Protein AF-A0A357YFA2-F1 (afdb_monomer_lite)

Radius of gyration: 12.88 Å; chains: 1; bounding box: 31×22×30 Å

Structure (mmCIF, N/CA/C/O backbone):
data_AF-A0A357YFA2-F1
#
_entry.id   AF-A0A357YFA2-F1
#
loop_
_atom_site.group_PDB
_atom_site.id
_atom_site.type_symbol
_atom_site.label_atom_id
_atom_site.label_alt_id
_atom_site.label_comp_id
_atom_site.label_asym_id
_atom_site.label_entity_id
_atom_site.label_seq_id
_atom_site.pdbx_PDB_ins_code
_atom_site.Cartn_x
_atom_site.Cartn_y
_atom_site.Cartn_z
_atom_site.occupancy
_atom_site.B_iso_or_e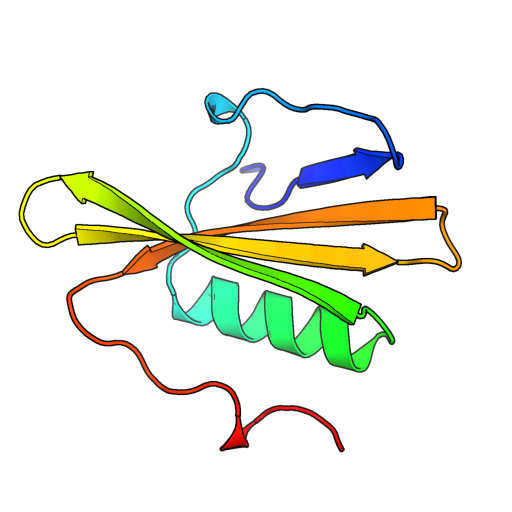quiv
_atom_site.auth_seq_id
_atom_site.auth_comp_id
_atom_site.auth_asym_id
_atom_site.auth_atom_id
_atom_site.pdbx_PDB_model_num
ATOM 1 N N . MET A 1 1 ? -13.740 -7.001 -13.639 1.00 39.75 1 MET A N 1
ATOM 2 C CA . MET A 1 1 ? -12.469 -7.354 -12.977 1.00 39.75 1 MET A CA 1
ATOM 3 C C . MET A 1 1 ? -11.968 -6.059 -12.381 1.00 39.75 1 MET A C 1
ATOM 5 O O . MET A 1 1 ? -11.754 -5.12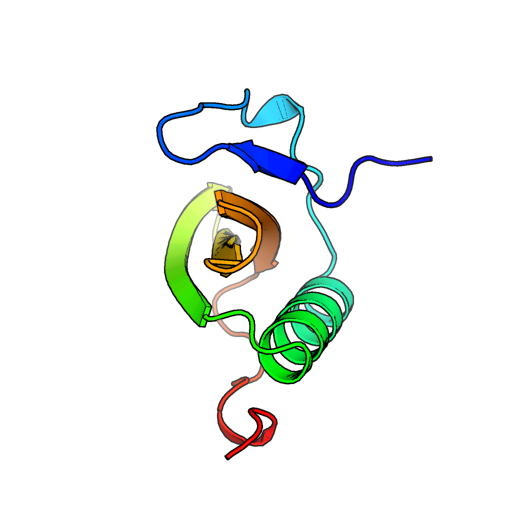5 -13.133 1.00 39.75 1 MET A O 1
ATOM 9 N N . SER A 1 2 ? -12.032 -5.928 -11.062 1.00 42.75 2 SER A N 1
ATOM 10 C CA . SER A 1 2 ? -11.836 -4.660 -10.354 1.00 42.75 2 SER A CA 1
ATOM 11 C C . SER A 1 2 ? -10.383 -4.191 -10.439 1.00 42.75 2 SER A C 1
ATOM 13 O O . SER A 1 2 ? -9.488 -4.954 -10.080 1.00 42.75 2 SER A O 1
ATOM 15 N N . ASP A 1 3 ? -10.180 -2.941 -10.869 1.00 58.56 3 ASP A N 1
ATOM 16 C CA . ASP A 1 3 ? -8.909 -2.198 -10.837 1.00 58.56 3 ASP A CA 1
ATOM 17 C C . ASP A 1 3 ? -8.479 -1.945 -9.381 1.00 58.56 3 ASP A C 1
ATOM 19 O O . ASP A 1 3 ? -8.632 -0.864 -8.815 1.00 58.56 3 ASP A O 1
ATOM 23 N N . ALA A 1 4 ? -8.006 -2.999 -8.721 1.00 77.94 4 ALA A N 1
ATOM 24 C CA . ALA A 1 4 ? -7.586 -2.959 -7.322 1.00 77.94 4 ALA A CA 1
ATOM 25 C C . ALA A 1 4 ? -6.222 -2.269 -7.136 1.00 77.94 4 ALA A C 1
ATOM 27 O O . ALA A 1 4 ? -5.857 -1.870 -6.034 1.00 77.94 4 ALA A O 1
ATOM 28 N N . MET A 1 5 ? -5.470 -2.136 -8.228 1.00 85.06 5 MET A N 1
ATOM 29 C CA . MET A 1 5 ? -4.152 -1.522 -8.287 1.00 85.06 5 MET A CA 1
ATOM 30 C C . MET A 1 5 ? -4.076 -0.671 -9.545 1.00 85.06 5 MET A C 1
ATOM 32 O O . MET A 1 5 ? -4.657 -1.025 -10.571 1.00 85.06 5 MET A O 1
ATOM 36 N N . ALA A 1 6 ? -3.328 0.421 -9.480 1.00 93.12 6 ALA A N 1
ATOM 37 C CA . ALA A 1 6 ? -3.116 1.285 -10.630 1.00 93.12 6 ALA A CA 1
ATOM 38 C C . ALA A 1 6 ? -1.625 1.490 -10.880 1.00 93.12 6 ALA A C 1
ATOM 40 O O . ALA A 1 6 ? -0.831 1.573 -9.942 1.00 93.12 6 ALA A O 1
ATOM 41 N N . ILE A 1 7 ? -1.255 1.593 -12.154 1.00 93.94 7 ILE A N 1
ATOM 42 C CA . ILE A 1 7 ? 0.102 1.928 -12.585 1.00 93.94 7 ILE A CA 1
ATOM 43 C C . ILE A 1 7 ? 0.062 3.310 -13.225 1.00 93.94 7 ILE A C 1
ATOM 45 O O . ILE A 1 7 ? -0.790 3.583 -14.070 1.00 93.94 7 ILE A O 1
ATOM 49 N N . MET A 1 8 ? 1.012 4.166 -12.862 1.00 94.38 8 MET A N 1
ATOM 50 C CA . MET A 1 8 ? 1.253 5.425 -13.559 1.00 94.38 8 MET A CA 1
ATOM 51 C C . MET A 1 8 ? 2.717 5.557 -13.964 1.00 94.38 8 MET A C 1
ATOM 53 O O . MET A 1 8 ? 3.615 5.015 -13.320 1.00 94.38 8 MET A O 1
ATOM 57 N N . LYS A 1 9 ? 2.971 6.302 -15.040 1.00 93.31 9 LYS A N 1
ATOM 58 C CA . LYS A 1 9 ? 4.334 6.719 -15.381 1.00 93.31 9 LYS A CA 1
ATOM 59 C C . LYS A 1 9 ? 4.829 7.753 -14.376 1.00 93.31 9 LYS A C 1
ATOM 61 O O . LYS A 1 9 ? 4.033 8.483 -13.785 1.00 93.31 9 LYS A O 1
ATOM 66 N N . ASN A 1 10 ? 6.145 7.830 -14.202 1.00 87.50 10 ASN A N 1
ATOM 67 C CA . ASN A 1 10 ? 6.744 8.891 -13.398 1.00 87.50 10 ASN A CA 1
ATOM 68 C C . ASN A 1 10 ? 6.321 10.278 -13.935 1.00 87.50 10 ASN A C 1
ATOM 70 O O . ASN A 1 10 ? 6.342 10.506 -15.144 1.00 87.50 10 ASN A O 1
ATOM 74 N N . GLY A 1 11 ? 5.894 11.173 -13.040 1.00 87.25 11 GLY A N 1
ATOM 75 C CA . GLY A 1 11 ? 5.308 12.476 -13.381 1.00 87.25 11 GLY A CA 1
ATOM 76 C C . GLY A 1 11 ? 3.842 12.435 -13.835 1.00 87.25 11 GLY A C 1
ATOM 77 O O . GLY A 1 11 ? 3.279 13.482 -14.146 1.00 87.25 11 GLY A O 1
ATOM 78 N N . GLY A 1 12 ? 3.220 11.254 -13.882 1.00 92.25 12 GLY A N 1
ATOM 79 C CA . GLY A 1 12 ? 1.805 11.086 -14.196 1.00 92.25 12 GLY A CA 1
ATOM 80 C C . GLY A 1 12 ? 0.876 11.339 -13.006 1.00 92.25 12 GLY A C 1
ATOM 81 O O . GLY A 1 12 ? 1.308 11.517 -11.868 1.00 92.25 12 GLY A O 1
ATOM 82 N N . SER A 1 13 ? -0.426 11.317 -13.284 1.00 93.50 13 SER A N 1
ATOM 83 C CA . SER A 1 13 ? -1.489 11.362 -12.281 1.00 93.50 13 SER A CA 1
ATOM 84 C C . SER A 1 13 ? -2.623 10.413 -12.665 1.00 93.50 13 SER A C 1
ATOM 86 O O . SER A 1 13 ? -2.836 10.126 -13.845 1.00 93.50 13 SER A O 1
ATOM 88 N N . ILE A 1 14 ? -3.347 9.917 -11.662 1.00 92.94 14 ILE A N 1
ATOM 89 C CA . ILE A 1 14 ? -4.553 9.102 -11.842 1.00 92.94 14 ILE A CA 1
ATOM 90 C C . ILE A 1 14 ? -5.683 9.652 -10.962 1.00 92.94 14 ILE A C 1
ATOM 92 O O . ILE A 1 14 ? -5.400 10.174 -9.877 1.00 92.94 14 ILE A O 1
ATOM 96 N N . PRO A 1 15 ? -6.958 9.555 -11.377 1.00 93.12 15 PRO A N 1
ATOM 97 C CA . PRO A 1 15 ? -8.068 9.902 -10.501 1.00 93.12 15 PRO A CA 1
ATOM 98 C C . PRO A 1 15 ? -8.136 8.929 -9.320 1.00 93.12 15 PRO A C 1
ATOM 100 O O . PRO A 1 15 ? -8.119 7.717 -9.502 1.00 93.12 15 PRO A O 1
ATOM 103 N N . LEU A 1 16 ? -8.281 9.435 -8.095 1.00 91.12 16 LEU A N 1
ATOM 104 C CA . LEU A 1 16 ? -8.355 8.568 -6.913 1.00 91.12 16 LEU A CA 1
ATOM 105 C C . LEU A 1 16 ? -9.549 7.594 -6.965 1.00 91.12 16 LEU A C 1
ATOM 107 O O . LEU A 1 16 ? -9.471 6.487 -6.439 1.00 91.12 16 LEU A O 1
ATOM 111 N N . SER A 1 17 ? -10.638 7.979 -7.637 1.00 91.12 17 SER A N 1
ATOM 112 C CA . SER A 1 17 ? -11.820 7.135 -7.840 1.00 91.12 17 SER A CA 1
ATOM 113 C C . SER A 1 17 ? -11.558 5.890 -8.691 1.00 91.12 17 SER A C 1
ATOM 115 O O . SER A 1 17 ? -12.353 4.956 -8.627 1.00 91.12 17 SER A O 1
ATOM 117 N N . THR A 1 18 ? -10.471 5.851 -9.469 1.00 90.12 18 THR A N 1
ATOM 118 C CA . THR A 1 18 ? -10.087 4.661 -10.243 1.00 90.12 18 THR A CA 1
ATOM 119 C C . THR A 1 18 ? -9.222 3.696 -9.438 1.00 90.12 18 THR A C 1
ATOM 121 O O . THR A 1 18 ? -8.963 2.596 -9.908 1.00 90.12 18 THR A O 1
ATOM 124 N N . LEU A 1 19 ? -8.751 4.091 -8.248 1.00 93.25 19 LEU A N 1
ATOM 125 C CA . LEU A 1 19 ? -7.952 3.233 -7.382 1.00 93.25 19 LEU A CA 1
ATOM 126 C C . LEU A 1 19 ? -8.858 2.492 -6.393 1.00 93.25 19 LEU A C 1
ATOM 128 O O . LEU A 1 19 ? -9.392 3.089 -5.449 1.00 93.25 19 LEU A O 1
ATOM 132 N N . GLY A 1 20 ? -9.014 1.186 -6.617 1.00 93.56 20 GLY A N 1
ATOM 133 C CA . GLY A 1 20 ? -9.786 0.307 -5.747 1.00 93.56 20 GLY A CA 1
ATOM 134 C C . GLY A 1 20 ? -9.243 0.248 -4.317 1.00 93.56 20 GL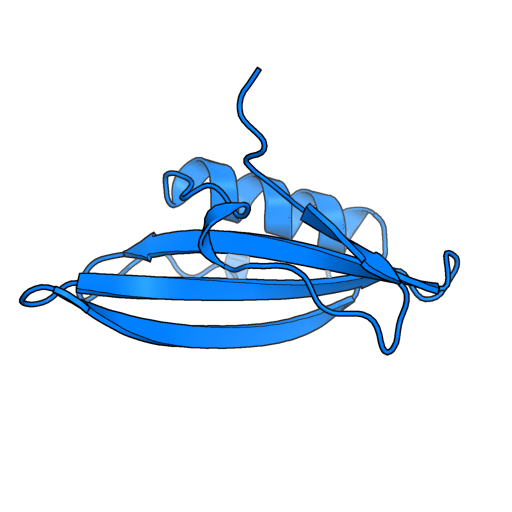Y A C 1
ATOM 135 O O . GLY A 1 20 ? -8.046 0.385 -4.079 1.00 93.56 20 GLY A O 1
ATOM 136 N N . VAL A 1 21 ? -10.145 0.041 -3.356 1.00 94.44 21 VAL A N 1
ATOM 137 C CA . VAL A 1 21 ? -9.805 -0.133 -1.937 1.00 94.44 21 VAL A CA 1
ATOM 138 C C . VAL A 1 21 ? -9.711 -1.626 -1.640 1.00 94.44 21 VAL A C 1
ATOM 140 O O . VAL A 1 21 ? -10.713 -2.337 -1.694 1.00 94.44 21 VAL A O 1
ATOM 143 N N . LEU A 1 22 ? -8.508 -2.098 -1.331 1.00 95.56 22 LEU A N 1
ATOM 144 C CA . LEU A 1 22 ? -8.236 -3.484 -0.969 1.00 95.56 22 LEU A CA 1
ATOM 145 C C . LEU A 1 22 ? -8.524 -3.745 0.518 1.00 95.56 22 LEU A C 1
ATOM 147 O O . LEU A 1 22 ? -8.328 -2.856 1.354 1.00 95.56 22 LEU A O 1
ATOM 151 N N . PRO A 1 23 ? -8.923 -4.975 0.885 1.00 94.56 23 PRO A N 1
ATOM 152 C CA . PRO A 1 23 ? -8.726 -5.473 2.238 1.00 94.56 23 PRO A CA 1
ATOM 153 C C . PRO A 1 23 ? -7.243 -5.399 2.626 1.00 94.56 23 PRO A C 1
ATOM 155 O O . PRO A 1 23 ? -6.365 -5.661 1.803 1.00 94.56 23 PRO A O 1
ATOM 158 N N . TYR A 1 24 ? -6.952 -5.103 3.896 1.00 95.31 24 TYR A N 1
ATOM 159 C CA . TYR A 1 24 ? -5.567 -4.925 4.349 1.00 95.31 24 TYR A CA 1
ATOM 160 C C . TYR A 1 24 ? -4.675 -6.149 4.090 1.00 95.31 24 TYR A C 1
ATOM 162 O O . TYR A 1 24 ? -3.500 -5.992 3.772 1.00 95.31 24 TYR A O 1
ATOM 170 N N . ALA A 1 25 ? -5.222 -7.364 4.199 1.00 94.50 25 ALA A N 1
ATOM 171 C CA . ALA A 1 25 ? -4.476 -8.588 3.914 1.00 94.50 25 ALA A CA 1
ATOM 172 C C . ALA A 1 25 ? -3.996 -8.632 2.453 1.00 94.50 25 ALA A C 1
ATOM 174 O O . ALA A 1 25 ? -2.811 -8.837 2.210 1.00 94.50 25 ALA A O 1
ATOM 175 N N . ASP A 1 26 ? -4.879 -8.343 1.497 1.00 95.88 26 ASP A N 1
ATOM 176 C CA . ASP A 1 26 ? -4.544 -8.346 0.068 1.00 95.88 26 ASP A CA 1
ATOM 177 C C . ASP A 1 26 ? -3.575 -7.212 -0.281 1.00 95.88 26 ASP A C 1
ATOM 179 O O . ASP A 1 26 ? -2.631 -7.398 -1.046 1.00 95.88 26 ASP A O 1
ATOM 183 N N . PHE A 1 27 ? -3.768 -6.042 0.332 1.00 96.25 27 PHE A N 1
ATOM 184 C CA . PHE A 1 27 ? -2.835 -4.922 0.241 1.00 96.25 27 PHE A CA 1
ATOM 185 C C . PHE A 1 27 ? -1.434 -5.302 0.748 1.00 96.25 27 PHE A C 1
ATOM 187 O O . PHE A 1 27 ? -0.438 -4.982 0.102 1.00 96.25 27 PHE A O 1
ATOM 194 N N . ALA A 1 28 ? -1.351 -5.988 1.892 1.00 95.94 28 ALA A N 1
ATOM 195 C CA . ALA A 1 28 ? -0.097 -6.423 2.495 1.00 95.94 28 ALA A CA 1
ATOM 196 C C . ALA A 1 28 ? 0.631 -7.451 1.620 1.00 95.94 28 ALA A C 1
ATOM 198 O O . ALA A 1 28 ? 1.831 -7.302 1.394 1.00 95.94 28 ALA A O 1
ATOM 199 N N . GLU A 1 29 ? -0.082 -8.457 1.103 1.00 9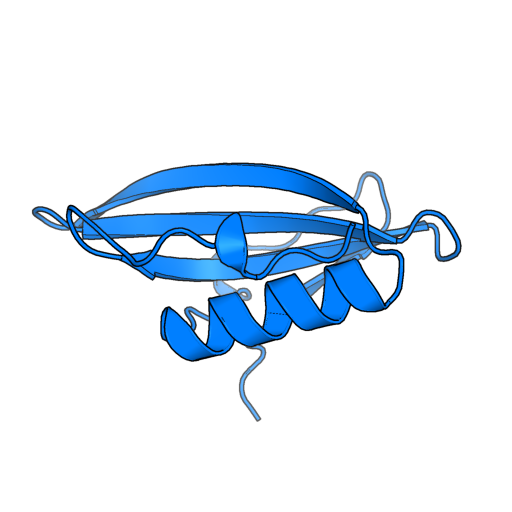5.62 29 GLU A N 1
ATOM 200 C CA . GLU A 1 29 ? 0.502 -9.437 0.182 1.00 95.62 29 GLU A CA 1
ATOM 201 C C . GLU A 1 29 ? 0.992 -8.773 -1.106 1.00 95.62 29 GLU A C 1
ATOM 203 O O . GLU A 1 29 ? 2.122 -9.019 -1.524 1.00 95.62 29 GLU A O 1
ATOM 208 N N . ALA A 1 30 ? 0.190 -7.886 -1.705 1.00 95.69 30 ALA A N 1
ATOM 209 C CA . ALA A 1 30 ? 0.576 -7.167 -2.917 1.00 95.69 30 ALA A CA 1
ATOM 210 C C . ALA A 1 30 ? 1.820 -6.297 -2.688 1.00 95.69 30 ALA A C 1
ATOM 212 O O . ALA A 1 30 ? 2.758 -6.338 -3.479 1.00 95.69 30 ALA A O 1
ATOM 213 N N . LEU A 1 31 ? 1.873 -5.550 -1.582 1.00 95.56 31 LEU A N 1
ATOM 214 C CA . LEU A 1 31 ? 3.034 -4.731 -1.243 1.00 95.56 31 LEU A CA 1
ATOM 215 C C . LEU A 1 31 ? 4.297 -5.583 -1.047 1.00 95.56 31 LEU A C 1
ATOM 217 O O . LEU A 1 31 ? 5.349 -5.241 -1.581 1.00 95.56 31 LEU A O 1
ATOM 221 N N . LEU A 1 32 ? 4.207 -6.686 -0.299 1.00 95.31 32 LEU A N 1
ATOM 222 C CA . LEU A 1 32 ? 5.351 -7.566 -0.043 1.00 95.31 32 LEU A CA 1
ATOM 223 C C . LEU A 1 32 ? 5.842 -8.257 -1.316 1.00 95.31 32 LEU A C 1
ATOM 225 O O . LEU A 1 32 ? 7.050 -8.328 -1.532 1.00 95.31 32 LEU A O 1
ATOM 229 N N . PHE A 1 33 ? 4.919 -8.719 -2.162 1.00 94.50 33 PHE A N 1
ATOM 230 C CA . PHE A 1 33 ? 5.240 -9.282 -3.470 1.00 94.50 33 PHE A CA 1
ATOM 231 C C . PHE A 1 33 ? 6.016 -8.274 -4.320 1.00 94.50 33 PHE A C 1
ATOM 233 O O . PHE A 1 33 ? 7.079 -8.583 -4.847 1.00 94.50 33 PHE A O 1
ATOM 240 N N . GLU A 1 34 ? 5.534 -7.037 -4.394 1.00 94.50 34 GLU A N 1
ATOM 241 C CA . GLU A 1 34 ? 6.155 -6.007 -5.221 1.00 94.50 34 GLU A CA 1
ATOM 242 C C . GLU A 1 34 ? 7.521 -5.563 -4.694 1.00 94.50 34 GLU A C 1
ATOM 244 O O . GLU A 1 34 ? 8.418 -5.271 -5.482 1.00 94.50 34 GLU A O 1
ATOM 249 N N . VAL A 1 35 ? 7.721 -5.570 -3.374 1.00 93.69 35 VAL A N 1
ATOM 250 C CA . VAL A 1 35 ? 9.045 -5.356 -2.772 1.00 93.69 35 VAL A CA 1
ATOM 251 C C . VAL A 1 35 ? 9.989 -6.530 -3.062 1.00 93.69 35 VAL A C 1
ATOM 253 O O . VAL A 1 35 ? 11.159 -6.303 -3.368 1.00 93.69 35 VAL A O 1
ATOM 256 N N . ALA A 1 36 ? 9.502 -7.774 -3.023 1.00 93.25 36 ALA A N 1
ATOM 257 C CA . ALA A 1 36 ? 10.292 -8.953 -3.390 1.00 93.25 36 ALA A CA 1
ATOM 258 C C . ALA A 1 36 ? 10.708 -8.935 -4.875 1.00 93.25 36 ALA A C 1
ATOM 260 O O . ALA A 1 36 ? 11.827 -9.323 -5.207 1.00 93.25 36 ALA A O 1
ATOM 261 N N . GLU A 1 37 ? 9.867 -8.376 -5.747 1.00 92.88 37 GLU A N 1
ATOM 262 C CA . GLU A 1 37 ? 10.144 -8.132 -7.170 1.00 92.88 37 GLU A CA 1
ATOM 263 C C . GLU A 1 37 ? 10.979 -6.854 -7.419 1.00 92.88 37 GLU A C 1
ATOM 265 O O . GLU A 1 37 ? 10.892 -6.217 -8.473 1.00 92.88 37 GLU A O 1
ATOM 270 N N . GLN A 1 38 ? 11.820 -6.472 -6.449 1.00 92.31 38 GLN A N 1
ATOM 271 C CA . GLN A 1 38 ? 12.734 -5.320 -6.497 1.00 92.31 38 GLN A CA 1
ATOM 272 C C . GLN A 1 38 ? 12.041 -3.948 -6.590 1.00 92.31 38 GLN A C 1
ATOM 274 O O . GLN A 1 38 ? 12.673 -2.942 -6.931 1.00 92.31 38 GLN A O 1
ATOM 279 N N . GLY A 1 39 ? 10.746 -3.871 -6.284 1.00 94.44 39 GLY A N 1
ATOM 280 C CA . GLY A 1 39 ? 10.043 -2.610 -6.094 1.00 94.44 39 GLY A CA 1
ATOM 281 C C . GLY A 1 39 ? 10.503 -1.902 -4.819 1.00 94.44 39 GLY A C 1
ATOM 282 O O . GLY A 1 39 ? 10.787 -2.524 -3.797 1.00 94.44 39 GLY A O 1
ATOM 283 N N . ARG A 1 40 ? 10.564 -0.569 -4.854 1.00 94.56 40 ARG A N 1
ATOM 284 C CA . ARG A 1 40 ? 10.939 0.246 -3.687 1.00 94.56 40 ARG A CA 1
ATOM 285 C C . ARG A 1 40 ? 9.739 1.019 -3.174 1.00 94.56 40 ARG A C 1
ATOM 287 O O . ARG A 1 40 ? 9.078 1.704 -3.948 1.00 94.56 40 ARG A O 1
ATOM 294 N N . VAL A 1 41 ? 9.479 0.971 -1.871 1.00 95.06 41 VAL A N 1
ATOM 295 C CA . VAL A 1 41 ? 8.429 1.797 -1.260 1.00 95.06 41 VAL A CA 1
ATOM 296 C C . VAL A 1 41 ? 8.873 3.259 -1.289 1.00 95.06 41 VAL A C 1
ATOM 298 O O . VAL A 1 41 ? 9.756 3.665 -0.540 1.00 95.06 41 VAL A O 1
ATOM 301 N N . ALA A 1 42 ? 8.274 4.045 -2.180 1.00 95.81 42 ALA A N 1
ATOM 302 C CA . ALA A 1 42 ? 8.534 5.474 -2.315 1.00 95.81 42 ALA A CA 1
ATOM 303 C C . ALA A 1 42 ? 7.727 6.293 -1.299 1.00 95.81 42 ALA A C 1
ATOM 305 O O . ALA A 1 42 ? 8.204 7.313 -0.807 1.00 95.81 42 ALA A O 1
ATOM 306 N N . ALA A 1 43 ? 6.509 5.844 -0.978 1.00 96.12 43 ALA A N 1
ATOM 307 C CA . ALA A 1 43 ? 5.669 6.451 0.046 1.00 96.12 43 ALA A CA 1
ATOM 308 C C . ALA A 1 43 ? 4.744 5.412 0.692 1.00 96.12 43 ALA A C 1
ATOM 310 O O . ALA A 1 43 ? 4.236 4.517 0.016 1.00 96.12 43 ALA A O 1
ATOM 311 N N . TYR A 1 44 ? 4.507 5.565 1.994 1.00 96.31 44 TYR A N 1
ATOM 312 C CA . TYR A 1 44 ? 3.576 4.749 2.769 1.00 96.31 44 TYR A CA 1
ATOM 313 C C . TYR A 1 44 ? 2.908 5.632 3.822 1.00 96.31 44 TYR A C 1
ATOM 315 O O . TYR A 1 44 ? 3.544 6.024 4.801 1.00 96.31 44 TYR A O 1
ATOM 323 N N . PHE A 1 45 ? 1.662 6.030 3.583 1.00 95.69 45 PHE A N 1
ATOM 324 C CA . PHE A 1 45 ? 0.989 7.050 4.388 1.00 95.69 45 PHE A CA 1
ATOM 325 C C . PHE A 1 45 ? -0.511 6.805 4.457 1.00 95.69 45 PHE A C 1
A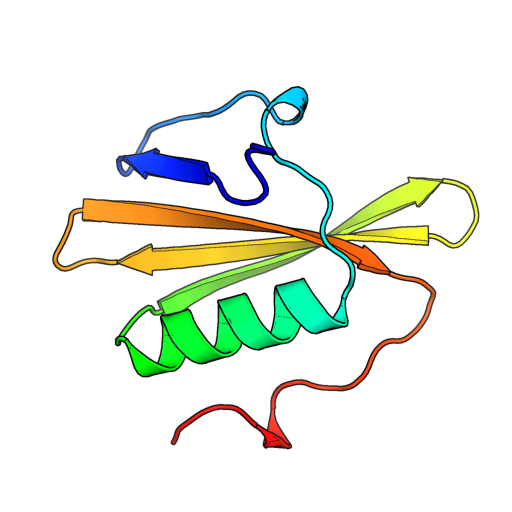TOM 327 O O . PHE A 1 45 ? -1.075 6.103 3.621 1.00 95.69 45 PHE A O 1
ATOM 334 N N . ALA A 1 46 ? -1.153 7.408 5.452 1.00 95.25 46 ALA A N 1
ATOM 335 C CA . ALA A 1 46 ? -2.586 7.302 5.647 1.00 95.25 46 ALA A CA 1
ATOM 336 C C . ALA A 1 46 ? -3.247 8.683 5.715 1.00 95.25 46 ALA A C 1
ATOM 338 O O . ALA A 1 46 ? -2.638 9.639 6.199 1.00 95.25 46 ALA A O 1
ATOM 339 N N . VAL A 1 47 ? -4.494 8.774 5.254 1.00 94.81 47 VAL A N 1
ATOM 340 C CA . VAL A 1 47 ? -5.337 9.975 5.363 1.00 94.81 47 VAL A CA 1
ATOM 341 C C . VAL A 1 47 ? -6.668 9.630 6.042 1.00 94.81 47 VAL A C 1
ATOM 343 O O . VAL A 1 47 ? -7.137 8.497 5.913 1.00 94.81 47 VAL A O 1
ATOM 346 N N . PRO A 1 48 ? -7.302 10.568 6.767 1.00 93.69 48 PRO A N 1
ATOM 347 C CA . PRO A 1 48 ? -8.640 10.352 7.318 1.00 93.69 48 PRO A CA 1
ATOM 348 C C . PRO A 1 48 ? -9.680 10.137 6.209 1.00 93.69 48 PRO A C 1
ATOM 350 O O . PRO A 1 48 ? -9.655 10.860 5.214 1.00 93.69 48 PRO A O 1
ATOM 353 N N . ALA A 1 49 ? -10.604 9.187 6.395 1.00 87.44 49 ALA A N 1
ATOM 354 C CA . ALA A 1 49 ? -11.680 8.916 5.434 1.00 87.44 49 ALA A CA 1
ATOM 355 C C . ALA A 1 49 ? -13.081 9.098 6.042 1.00 87.44 49 ALA A C 1
ATOM 357 O O . ALA A 1 49 ? -13.798 10.025 5.675 1.00 87.44 49 ALA A O 1
ATOM 358 N N . ALA A 1 50 ? -13.452 8.252 7.005 1.00 81.88 50 ALA A N 1
ATOM 359 C CA . ALA A 1 50 ? -14.686 8.342 7.793 1.00 81.88 50 ALA A CA 1
ATOM 360 C C . ALA A 1 50 ? -14.390 8.009 9.267 1.00 81.88 50 ALA A C 1
ATOM 362 O O . ALA A 1 50 ? -13.272 7.599 9.574 1.00 81.88 50 ALA A O 1
ATOM 363 N N . GLU A 1 51 ? -15.354 8.185 10.178 1.00 80.44 51 GLU A N 1
ATOM 364 C CA . GLU A 1 51 ? -15.172 8.025 11.635 1.00 80.44 51 GLU A CA 1
ATOM 365 C C . GLU A 1 51 ? -14.277 6.830 12.018 1.00 80.44 51 GLU A C 1
ATOM 367 O O . GLU A 1 51 ? -14.587 5.674 11.748 1.00 80.44 51 GLU A O 1
ATOM 372 N N . GLU A 1 52 ? -13.131 7.145 12.631 1.00 83.12 52 GLU A N 1
ATOM 373 C CA . GLU A 1 52 ? -12.092 6.209 13.097 1.00 83.12 52 GLU A CA 1
ATOM 374 C C . GLU A 1 52 ? -11.420 5.312 12.039 1.00 83.12 52 GLU A C 1
ATOM 376 O O . GLU A 1 52 ? -10.647 4.415 12.391 1.00 83.12 52 GLU A O 1
ATOM 381 N N . THR A 1 53 ? -11.653 5.576 10.755 1.00 91.38 53 THR A N 1
ATOM 382 C CA . THR A 1 53 ? -11.032 4.860 9.636 1.00 91.38 53 THR A CA 1
ATOM 383 C C . THR A 1 53 ? -10.027 5.734 8.902 1.00 91.38 53 THR A C 1
ATOM 385 O O . THR A 1 53 ? -10.204 6.945 8.722 1.00 91.38 53 THR A O 1
ATOM 388 N N . LEU A 1 54 ? -8.953 5.091 8.466 1.00 94.75 54 LEU A N 1
ATOM 389 C CA . LEU A 1 54 ? -7.908 5.689 7.662 1.00 94.75 54 LEU A CA 1
ATOM 390 C C . LEU A 1 54 ? -7.848 4.984 6.312 1.00 94.75 54 LEU A C 1
ATOM 392 O O . LEU A 1 54 ? -7.915 3.757 6.225 1.00 94.75 54 LEU A O 1
ATOM 396 N N . GLU A 1 55 ? -7.654 5.765 5.261 1.00 95.62 55 GLU A N 1
ATOM 397 C CA . GLU A 1 55 ? -7.241 5.239 3.971 1.00 95.62 55 GLU A CA 1
ATOM 398 C C . GLU A 1 55 ? -5.725 5.209 3.906 1.00 95.62 55 GLU A C 1
ATOM 400 O O . GLU A 1 55 ? -5.063 6.242 3.982 1.00 95.62 55 GLU A O 1
ATOM 405 N N . LEU A 1 56 ? -5.190 4.004 3.778 1.00 96.62 56 LEU A N 1
ATOM 406 C CA . LEU A 1 56 ? -3.773 3.720 3.700 1.00 96.62 56 LEU A CA 1
ATOM 407 C C . LEU A 1 56 ? -3.355 3.581 2.240 1.00 96.62 56 LEU A C 1
ATOM 409 O O . LEU A 1 56 ? -3.997 2.869 1.469 1.00 96.62 56 LEU A O 1
ATOM 413 N N . PHE A 1 57 ? -2.241 4.211 1.892 1.00 97.38 57 PHE A N 1
ATOM 414 C CA . PHE A 1 57 ? -1.663 4.197 0.559 1.00 97.38 57 PHE A CA 1
ATOM 415 C C . PHE A 1 57 ? -0.240 3.656 0.594 1.00 97.38 57 PHE A C 1
ATOM 417 O O . PHE A 1 57 ? 0.540 3.993 1.487 1.00 97.38 57 PHE A O 1
ATOM 424 N N . ALA A 1 58 ? 0.111 2.876 -0.428 1.00 97.31 58 ALA A N 1
ATOM 425 C CA . ALA A 1 58 ? 1.495 2.568 -0.762 1.00 97.31 58 ALA A CA 1
ATOM 426 C C . ALA A 1 58 ? 1.782 3.007 -2.198 1.00 97.31 58 ALA A C 1
ATOM 428 O O . ALA A 1 58 ? 1.011 2.710 -3.112 1.00 97.31 58 ALA A O 1
ATOM 429 N N . VAL A 1 59 ? 2.906 3.695 -2.385 1.00 96.94 59 VAL A N 1
ATOM 430 C CA . VAL A 1 59 ? 3.463 4.028 -3.698 1.00 96.94 59 VAL A CA 1
ATOM 431 C C . VAL A 1 59 ? 4.766 3.264 -3.850 1.00 96.94 59 VAL A C 1
ATOM 433 O O . VAL A 1 59 ? 5.687 3.442 -3.050 1.00 96.94 59 VAL A O 1
ATOM 436 N N . ILE A 1 60 ? 4.840 2.417 -4.871 1.00 96.75 60 ILE A N 1
ATOM 437 C CA . ILE A 1 60 ? 5.975 1.529 -5.115 1.00 96.75 60 ILE A CA 1
ATOM 438 C C . ILE A 1 60 ? 6.621 1.922 -6.440 1.00 96.75 60 ILE A C 1
ATOM 440 O O . ILE A 1 60 ? 5.982 1.883 -7.492 1.00 96.75 60 ILE A O 1
ATOM 444 N N . ALA A 1 61 ? 7.891 2.305 -6.390 1.00 96.75 61 ALA A N 1
ATOM 445 C CA . ALA A 1 61 ? 8.681 2.626 -7.565 1.00 96.75 61 ALA A CA 1
ATOM 446 C C . ALA A 1 61 ? 9.257 1.359 -8.203 1.00 96.75 61 ALA A C 1
ATOM 448 O O . ALA A 1 61 ? 9.919 0.560 -7.538 1.00 96.75 61 ALA A O 1
ATOM 449 N N . LYS A 1 62 ? 9.038 1.217 -9.514 1.00 94.62 62 LYS A N 1
ATOM 450 C CA . LYS A 1 62 ? 9.674 0.225 -10.387 1.00 94.62 62 LYS A CA 1
ATOM 451 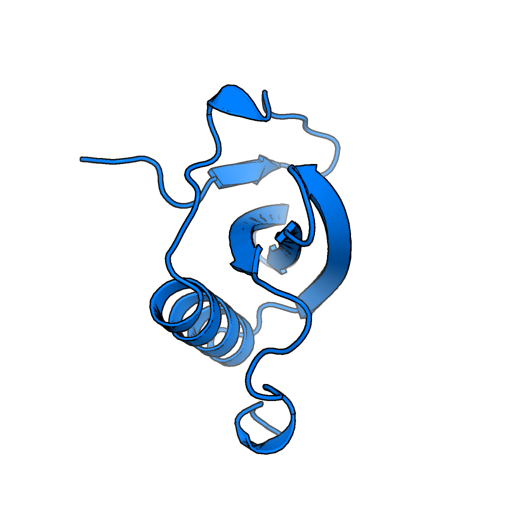C C . LYS A 1 62 ? 10.612 0.960 -11.340 1.00 94.62 62 LYS A C 1
ATOM 453 O O . LYS A 1 62 ? 10.269 1.209 -12.497 1.00 94.62 62 LYS A O 1
ATOM 458 N N . ASP A 1 63 ? 11.790 1.339 -10.841 1.00 87.44 63 ASP A N 1
ATOM 459 C CA . ASP A 1 63 ? 12.741 2.207 -11.559 1.00 87.44 63 ASP A CA 1
ATOM 460 C C . ASP A 1 63 ? 13.116 1.646 -12.938 1.00 87.44 63 ASP A C 1
ATOM 462 O O . ASP A 1 63 ? 13.128 2.371 -13.929 1.00 87.44 63 ASP A O 1
ATOM 466 N N . TRP A 1 64 ? 13.314 0.327 -13.017 1.00 86.75 64 TRP A N 1
ATOM 467 C CA . TRP A 1 64 ? 13.629 -0.410 -14.245 1.00 86.75 64 TRP A CA 1
ATOM 468 C C . TRP A 1 64 ? 12.545 -0.320 -15.332 1.00 86.75 64 TRP A C 1
ATOM 470 O O . TRP A 1 64 ? 12.821 -0.595 -16.498 1.00 86.75 64 TRP A O 1
ATOM 480 N N . ARG A 1 65 ? 11.320 0.088 -14.972 1.00 87.25 65 ARG A N 1
ATOM 481 C CA . ARG A 1 65 ? 10.189 0.309 -15.890 1.00 87.25 65 ARG A CA 1
ATOM 482 C C . ARG A 1 65 ? 9.776 1.776 -16.025 1.00 87.25 65 ARG A C 1
ATOM 484 O O . ARG A 1 65 ? 8.928 2.092 -16.863 1.00 87.25 65 ARG A O 1
ATOM 491 N N . GLY A 1 66 ? 10.340 2.672 -15.210 1.00 91.12 66 GLY A N 1
ATOM 492 C CA . GLY A 1 66 ? 9.904 4.069 -15.124 1.00 91.12 66 GLY A CA 1
ATOM 493 C C . GLY A 1 66 ? 8.445 4.216 -14.665 1.00 91.12 66 GLY A C 1
ATOM 494 O O . GLY A 1 66 ? 7.731 5.105 -15.137 1.00 91.12 66 GLY A O 1
ATOM 495 N N . GLU A 1 67 ? 7.987 3.314 -13.795 1.00 94.56 67 GLU A N 1
ATOM 496 C CA . GLU A 1 67 ? 6.591 3.191 -13.363 1.00 94.56 67 GLU A CA 1
ATOM 497 C C . GLU A 1 67 ? 6.447 3.297 -11.844 1.00 94.56 67 GLU A C 1
ATOM 499 O O . GLU A 1 67 ? 7.344 2.928 -11.084 1.00 94.56 67 GLU A O 1
ATOM 504 N N . LEU A 1 68 ? 5.281 3.777 -11.419 1.00 96.12 68 LEU A N 1
ATOM 505 C CA . LEU A 1 68 ? 4.818 3.783 -10.041 1.00 96.12 68 LEU A CA 1
ATOM 506 C C . LEU A 1 68 ? 3.563 2.915 -9.947 1.00 96.12 68 LEU A C 1
ATOM 508 O O . LEU A 1 68 ? 2.604 3.134 -10.687 1.00 96.12 68 LEU A O 1
ATOM 512 N N . LEU A 1 69 ? 3.572 1.951 -9.033 1.00 96.19 69 LEU A N 1
ATOM 513 C CA . LEU A 1 69 ? 2.403 1.166 -8.657 1.00 96.19 69 LEU A CA 1
ATOM 514 C C . LEU A 1 69 ? 1.771 1.779 -7.405 1.00 96.19 69 LEU A C 1
ATOM 516 O O . LEU A 1 69 ? 2.475 2.115 -6.451 1.00 96.19 69 LEU A O 1
ATOM 520 N N . LEU A 1 70 ? 0.448 1.913 -7.413 1.00 97.00 70 LEU A N 1
ATOM 521 C CA . LEU A 1 70 ? -0.328 2.449 -6.306 1.00 97.00 70 LEU A CA 1
ATOM 522 C C . LEU A 1 70 ? -1.250 1.373 -5.742 1.00 97.00 70 LEU A C 1
ATOM 524 O O . LEU A 1 70 ? -1.979 0.716 -6.488 1.00 97.00 70 LEU A O 1
ATOM 528 N N . LEU A 1 71 ? -1.236 1.254 -4.417 1.00 97.19 71 LEU A N 1
ATOM 529 C CA . LEU A 1 71 ? -2.141 0.418 -3.636 1.00 97.19 71 LEU A CA 1
ATOM 530 C C . LEU A 1 71 ? -2.917 1.295 -2.653 1.00 97.19 71 LEU A C 1
ATOM 532 O O . LEU A 1 71 ? -2.372 2.268 -2.123 1.00 97.19 71 LEU A O 1
ATOM 536 N N . ARG A 1 72 ? -4.164 0.917 -2.366 1.00 97.00 72 ARG A N 1
ATOM 537 C CA . ARG A 1 72 ? -5.024 1.578 -1.378 1.00 97.00 72 ARG A CA 1
ATOM 538 C C . ARG A 1 72 ? -5.738 0.538 -0.527 1.00 97.00 72 ARG A C 1
ATOM 540 O O . ARG A 1 72 ? -6.219 -0.458 -1.054 1.00 97.00 72 ARG A O 1
ATOM 547 N N . SER A 1 73 ? -5.833 0.785 0.772 1.00 96.19 73 SER A N 1
ATOM 548 C CA . SER A 1 73 ? -6.573 -0.044 1.726 1.00 96.19 73 SER A CA 1
ATOM 549 C C . SER A 1 73 ? -7.359 0.834 2.689 1.00 96.19 73 SER A C 1
ATOM 551 O O . SER A 1 73 ? -6.965 1.961 2.972 1.00 96.19 73 SER A O 1
ATOM 553 N N . SER A 1 74 ? -8.442 0.297 3.244 1.00 95.06 74 SER A N 1
ATOM 554 C CA . SER A 1 74 ? -9.095 0.873 4.423 1.00 95.06 74 SER A CA 1
ATOM 555 C C . SER A 1 74 ? -8.567 0.174 5.673 1.00 95.06 74 SER A C 1
ATOM 557 O O . SER A 1 74 ? -8.537 -1.056 5.718 1.00 95.06 74 SER A O 1
ATOM 559 N N . VAL A 1 75 ? -8.142 0.934 6.681 1.00 95.00 75 VAL A N 1
ATOM 560 C CA . VAL A 1 75 ? -7.647 0.410 7.963 1.00 95.00 75 VAL A CA 1
ATOM 561 C C . VAL A 1 75 ? -8.286 1.152 9.136 1.00 95.00 75 VAL A C 1
ATOM 563 O O . VAL A 1 75 ? -8.699 2.303 9.013 1.00 95.00 75 VAL A O 1
ATOM 566 N N . GLY A 1 76 ? -8.393 0.480 10.282 1.00 92.38 76 GLY A N 1
ATOM 567 C CA . GLY A 1 76 ? -8.803 1.115 11.536 1.00 92.38 76 GLY A CA 1
ATOM 568 C C . GLY A 1 76 ? -7.627 1.795 12.246 1.00 92.38 76 GLY A C 1
ATOM 569 O O . GLY A 1 76 ? -6.608 2.122 11.640 1.00 92.38 76 GLY A O 1
ATOM 570 N N . LYS A 1 77 ? -7.736 1.937 13.572 1.00 86.75 77 LYS A N 1
ATOM 571 C CA . LYS A 1 77 ? -6.683 2.514 14.432 1.00 86.75 77 LYS A CA 1
ATOM 572 C C . LYS A 1 77 ? -5.391 1.689 14.490 1.00 86.75 77 LYS A C 1
ATOM 574 O O . LYS A 1 77 ? -4.356 2.207 14.900 1.00 86.75 77 LYS A O 1
ATOM 579 N N . SER A 1 78 ? -5.444 0.411 14.124 1.00 89.62 78 SER A N 1
ATOM 580 C CA . SER A 1 78 ? -4.289 -0.482 14.100 1.00 89.62 78 SER A CA 1
ATOM 581 C C . SER A 1 78 ? -4.411 -1.521 12.987 1.00 89.62 78 SER A C 1
ATOM 583 O O . SER A 1 78 ? -5.507 -1.878 12.553 1.00 89.62 78 SER A O 1
ATOM 585 N N . PHE A 1 79 ? -3.259 -1.996 12.522 1.00 91.56 79 PHE A N 1
ATOM 586 C CA . PHE A 1 79 ? -3.119 -3.090 11.567 1.00 91.56 79 PHE A CA 1
ATOM 587 C C . PHE A 1 79 ? -1.782 -3.817 11.812 1.00 91.56 79 PHE A C 1
ATOM 589 O O . PHE A 1 79 ? -0.881 -3.235 12.426 1.00 91.56 79 PHE A O 1
ATOM 596 N N . PRO A 1 80 ? -1.634 -5.086 11.386 1.00 91.56 80 PRO A N 1
ATOM 597 C CA . PRO A 1 80 ? -0.389 -5.837 11.555 1.00 91.56 80 PRO A CA 1
ATOM 598 C C . PRO A 1 80 ? 0.826 -5.127 10.943 1.00 91.56 80 PRO A C 1
ATOM 600 O O . PRO A 1 80 ? 0.777 -4.678 9.805 1.00 91.56 80 PRO A O 1
ATOM 603 N N . ALA A 1 81 ? 1.944 -5.048 11.666 1.00 89.19 81 ALA A N 1
ATOM 604 C CA . ALA A 1 81 ? 3.173 -4.481 11.112 1.00 89.19 81 ALA A CA 1
ATOM 605 C C . ALA A 1 81 ? 3.729 -5.362 9.977 1.00 89.19 81 ALA A C 1
ATOM 607 O O . ALA A 1 81 ? 3.784 -6.585 10.110 1.00 89.19 81 ALA A O 1
ATOM 608 N N . LEU A 1 82 ? 4.196 -4.740 8.889 1.00 89.31 82 LEU A N 1
ATOM 609 C CA . LEU A 1 82 ? 4.803 -5.446 7.750 1.00 89.31 82 LEU A CA 1
ATOM 610 C C . LEU A 1 82 ? 6.299 -5.708 7.922 1.00 89.31 82 LEU A C 1
ATOM 612 O O . LEU A 1 82 ? 6.814 -6.646 7.326 1.00 89.31 82 LEU A O 1
ATOM 616 N N . THR A 1 83 ? 6.986 -4.933 8.767 1.00 84.56 83 THR A N 1
ATOM 617 C CA . THR A 1 83 ? 8.437 -5.031 9.002 1.00 84.56 83 THR A CA 1
ATOM 618 C C . THR A 1 83 ? 8.945 -6.460 9.245 1.00 84.56 83 THR A C 1
ATOM 620 O O . THR A 1 83 ? 9.973 -6.805 8.673 1.00 84.56 83 THR A O 1
ATOM 623 N N . PRO A 1 84 ? 8.253 -7.334 10.010 1.00 82.94 84 PRO A N 1
ATOM 624 C CA . PRO A 1 84 ? 8.702 -8.715 10.215 1.00 82.94 84 PRO A CA 1
ATOM 625 C C . PRO A 1 84 ? 8.668 -9.593 8.954 1.00 82.94 84 PRO A C 1
ATOM 627 O O . PRO A 1 84 ? 9.252 -10.670 8.947 1.00 82.94 84 PRO A O 1
ATOM 630 N N . ARG A 1 85 ? 7.933 -9.170 7.920 1.00 83.88 85 ARG A N 1
ATOM 631 C CA . ARG A 1 85 ? 7.696 -9.914 6.678 1.00 83.88 85 ARG A CA 1
ATOM 632 C C . ARG A 1 85 ? 8.465 -9.344 5.486 1.00 83.88 85 ARG A C 1
ATOM 634 O O . ARG A 1 85 ? 8.485 -9.984 4.439 1.00 83.88 85 ARG A O 1
ATOM 641 N N . CYS A 1 86 ? 9.049 -8.153 5.616 1.00 79.44 86 CYS A N 1
ATOM 642 C CA . CYS A 1 86 ? 9.803 -7.531 4.535 1.00 79.44 86 CYS A CA 1
ATOM 643 C C . CYS A 1 86 ? 11.062 -8.356 4.210 1.00 79.44 86 CYS A C 1
ATOM 645 O O . CYS A 1 86 ? 11.764 -8.772 5.139 1.00 79.44 86 CYS A O 1
ATOM 647 N N . PRO A 1 87 ? 11.373 -8.574 2.919 1.00 77.75 87 PRO A N 1
ATOM 648 C CA . PRO A 1 87 ? 12.644 -9.173 2.525 1.00 77.75 87 PRO A CA 1
ATOM 649 C C . PRO A 1 87 ? 13.819 -8.295 2.994 1.00 77.75 87 PRO A C 1
ATOM 651 O O . PRO A 1 87 ? 13.669 -7.078 3.130 1.00 77.75 87 PRO A O 1
ATOM 654 N N . GLN A 1 88 ? 14.951 -8.940 3.301 1.00 63.56 88 GLN A N 1
ATOM 655 C CA . GLN A 1 88 ? 16.196 -8.289 3.741 1.00 63.56 88 GLN A CA 1
ATOM 656 C C . GLN A 1 88 ? 16.926 -7.613 2.581 1.00 63.56 88 GLN A C 1
ATOM 658 O O . GLN A 1 88 ? 16.957 -8.219 1.485 1.00 63.56 88 GLN A O 1
#

pLDDT: mean 90.37, std 9.99, range [39.75, 97.38]

Foldseek 3Di:
DQQCKDKDAVVDDDDPVNHRADAVVVLLVVVQVCVVVVWDFPDWDWDDDDVQKIKIKTWTDPPVVNMIMIHIYIDGPDDDDSVVVHDD

Sequence (88 aa):
MSDAMAIMKNGGSIPLSTLGVLPYADFAEALLFEVAEQGRVAAYFAVPAAEETLELFAVIAKDWRGELLLLRSSVGKSFPALTPRCPQ

Secondary structure (DSSP, 8-state):
----EEEEETT----GGGS--B-HHHHHHHHHHHHHTT-EEEEEEEEE-STT-EEEEEEEEEGGGTEEEEEEEEE-S----SGGGS--